Protein AF-A0A959SYW8-F1 (afdb_monomer_lite)

pLDDT: mean 95.8, std 2.22, range [89.31, 98.25]

Secondary structure (DSSP, 8-state):
---EEEEEEPPPPTTSPPPS-SEEEEEE-SSHHHHHHHHHSHHHHHHHHHHHHH-TT----------

Sequence (67 aa):
GVVKAEYTKFLPGPDGSAPAYYRMAELYFEGPAEMQQALTSPEGQAMAADLANFATGGATIIFGTVE

Radius of gyration: 14.12 Å; chains: 1; bounding box: 31×16×42 Å

Foldseek 3Di:
DFPDKDKDADDADPVRHDDPDGIDIDTDDPDPVRVVVCCPDPVNVVVVVCCVVPVVVDDDDDDDDDD

Structure (mmCIF, N/CA/C/O backbone):
data_AF-A0A959SYW8-F1
#
_entry.id   AF-A0A959SYW8-F1
#
loop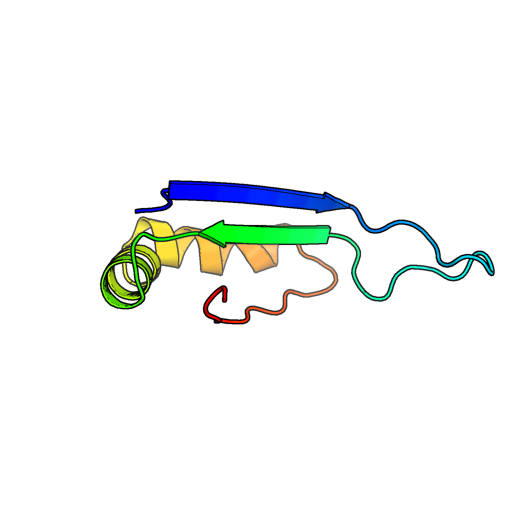_
_atom_site.group_PDB
_atom_site.id
_atom_site.type_symbol
_atom_site.label_atom_id
_atom_site.label_alt_id
_atom_site.label_comp_id
_atom_site.label_asym_id
_atom_site.label_entity_id
_atom_site.label_seq_id
_atom_site.pdbx_PDB_ins_code
_atom_site.Cartn_x
_atom_site.Cartn_y
_atom_site.Cartn_z
_atom_site.occupancy
_atom_site.B_iso_or_equiv
_atom_site.auth_seq_id
_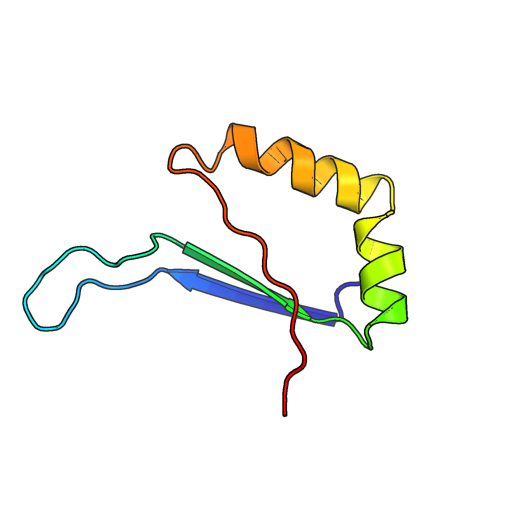atom_site.auth_comp_id
_atom_site.auth_asym_id
_atom_site.auth_atom_id
_atom_site.pdbx_PDB_model_num
ATOM 1 N N . GLY A 1 1 ? -9.389 -6.041 11.425 1.00 89.31 1 GLY A N 1
ATOM 2 C CA . GLY A 1 1 ? -7.990 -6.381 11.069 1.00 89.31 1 GLY A CA 1
ATOM 3 C C . GLY A 1 1 ? -7.891 -6.624 9.573 1.00 89.31 1 GLY A C 1
ATOM 4 O O . GLY A 1 1 ? -8.879 -6.393 8.889 1.00 89.31 1 GLY A O 1
ATOM 5 N N . VAL A 1 2 ? -6.743 -7.076 9.060 1.00 96.06 2 VAL A N 1
ATOM 6 C CA . VAL A 1 2 ? -6.609 -7.450 7.636 1.00 96.06 2 VAL A CA 1
ATOM 7 C C . VAL A 1 2 ? -7.355 -8.764 7.380 1.00 96.06 2 VAL A C 1
ATOM 9 O O . VAL A 1 2 ? -7.129 -9.733 8.102 1.00 96.06 2 VAL A O 1
ATOM 12 N N . VAL A 1 3 ? -8.226 -8.801 6.368 1.00 97.75 3 VAL A N 1
ATOM 13 C CA . VAL A 1 3 ? -9.014 -9.995 5.988 1.00 97.75 3 VAL A CA 1
ATOM 14 C C . VAL A 1 3 ? -8.507 -10.688 4.726 1.00 97.75 3 VAL A C 1
ATOM 16 O O . VAL A 1 3 ? -8.736 -11.880 4.541 1.00 97.75 3 VAL A O 1
ATOM 19 N N . LYS A 1 4 ? -7.784 -9.964 3.867 1.00 97.94 4 LYS A N 1
ATOM 20 C CA . LYS A 1 4 ? -7.070 -10.506 2.704 1.00 97.94 4 LYS A CA 1
ATOM 21 C C . LYS A 1 4 ? -5.811 -9.676 2.479 1.00 97.94 4 LYS A C 1
ATOM 23 O O . LYS A 1 4 ? -5.818 -8.470 2.716 1.00 97.94 4 LYS A O 1
ATOM 28 N N . ALA A 1 5 ? -4.748 -10.321 2.015 1.00 97.62 5 ALA A N 1
ATOM 29 C CA . ALA A 1 5 ? -3.542 -9.650 1.558 1.00 97.62 5 ALA A CA 1
ATOM 30 C C . ALA A 1 5 ? -3.147 -10.191 0.183 1.00 97.62 5 ALA A C 1
ATOM 32 O O . ALA A 1 5 ? -3.122 -11.405 -0.022 1.00 97.62 5 ALA A O 1
ATOM 33 N N . GLU A 1 6 ? -2.827 -9.292 -0.740 1.00 98.25 6 GLU A N 1
ATOM 34 C CA . GLU A 1 6 ? -2.287 -9.630 -2.056 1.00 98.25 6 GLU A CA 1
ATOM 35 C C . GLU A 1 6 ? -0.947 -8.926 -2.251 1.00 98.25 6 GLU A C 1
ATOM 37 O O . GLU A 1 6 ? -0.750 -7.788 -1.823 1.00 98.25 6 GLU A O 1
ATOM 42 N N . TYR A 1 7 ? 0.001 -9.629 -2.870 1.00 97.81 7 TYR A N 1
ATOM 43 C CA . TYR A 1 7 ? 1.353 -9.128 -3.086 1.00 97.81 7 TYR A CA 1
ATOM 44 C C . TYR A 1 7 ? 1.728 -9.268 -4.551 1.00 97.81 7 TYR A C 1
ATOM 46 O O . TYR A 1 7 ? 1.810 -10.375 -5.084 1.00 97.81 7 TYR A O 1
ATOM 54 N N . THR A 1 8 ? 2.059 -8.143 -5.171 1.00 98.25 8 THR A N 1
ATOM 55 C CA . THR A 1 8 ? 2.383 -8.079 -6.594 1.00 98.25 8 THR A CA 1
ATOM 56 C C . THR A 1 8 ? 3.831 -7.652 -6.771 1.00 98.25 8 THR A C 1
ATOM 58 O O . THR A 1 8 ? 4.276 -6.646 -6.216 1.00 98.25 8 THR A O 1
ATOM 61 N N . LYS A 1 9 ? 4.599 -8.430 -7.545 1.00 97.75 9 LYS A N 1
ATOM 62 C CA . LYS A 1 9 ? 5.856 -7.971 -8.150 1.00 97.75 9 LYS A CA 1
ATOM 63 C C . LYS A 1 9 ? 5.546 -7.545 -9.569 1.00 97.75 9 LYS A C 1
ATOM 65 O O . LYS A 1 9 ? 5.084 -8.369 -10.352 1.00 97.75 9 LYS A O 1
ATOM 70 N N . PHE A 1 10 ? 5.808 -6.289 -9.892 1.00 97.50 10 PHE A N 1
ATOM 71 C CA . PHE A 1 10 ? 5.564 -5.816 -11.244 1.00 97.50 10 PHE A CA 1
ATOM 72 C C . PHE A 1 10 ? 6.630 -6.351 -12.197 1.00 97.50 10 PHE A C 1
ATOM 74 O O . PHE A 1 10 ? 7.802 -6.516 -11.839 1.00 97.50 10 PHE A O 1
ATOM 81 N N . LEU A 1 11 ? 6.188 -6.648 -13.411 1.00 97.81 11 LEU A N 1
ATOM 82 C CA . LEU A 1 11 ? 7.023 -7.131 -14.498 1.00 97.81 11 LEU A CA 1
ATOM 83 C C . LEU A 1 11 ? 7.415 -5.958 -15.406 1.00 97.81 11 LEU A C 1
ATOM 85 O O . LEU A 1 11 ? 6.703 -4.952 -15.420 1.00 97.81 11 LEU A O 1
ATOM 89 N N . PRO A 1 12 ? 8.515 -6.072 -16.171 1.00 97.81 12 PRO A N 1
ATOM 90 C CA . PRO A 1 12 ? 8.815 -5.125 -17.238 1.00 97.81 12 PRO A CA 1
ATOM 91 C C . PRO A 1 12 ? 7.642 -4.950 -18.209 1.00 97.81 12 PRO A C 1
ATOM 93 O O . PRO A 1 12 ? 6.844 -5.873 -18.405 1.00 97.81 12 PRO A O 1
ATOM 96 N N . GLY A 1 13 ? 7.563 -3.775 -18.833 1.00 95.94 13 GLY A N 1
ATOM 97 C CA . GLY A 1 13 ? 6.604 -3.510 -19.900 1.00 95.94 13 GLY A CA 1
ATOM 98 C C . GLY A 1 13 ? 6.853 -4.392 -21.133 1.00 95.94 13 GLY A C 1
ATOM 99 O O . GLY A 1 13 ? 7.933 -4.974 -21.271 1.00 95.94 13 GLY A O 1
ATOM 100 N N . PRO A 1 14 ? 5.891 -4.490 -22.071 1.00 96.06 14 PRO A N 1
ATOM 101 C CA . PRO A 1 14 ? 6.067 -5.262 -23.307 1.00 96.06 14 PRO A CA 1
ATOM 102 C C . PRO A 1 14 ? 7.266 -4.818 -24.162 1.00 96.06 14 PRO A C 1
ATOM 104 O O . PRO A 1 14 ? 7.791 -5.604 -24.945 1.00 96.06 14 PRO A O 1
ATOM 107 N N . ASP A 1 15 ? 7.700 -3.567 -24.008 1.00 97.00 15 ASP A N 1
ATOM 108 C CA . ASP A 1 15 ? 8.873 -2.966 -24.650 1.00 97.00 15 ASP A CA 1
ATOM 109 C C . ASP A 1 15 ? 10.189 -3.203 -23.881 1.00 97.00 15 ASP A C 1
ATOM 111 O O . ASP A 1 15 ? 11.248 -2.735 -24.296 1.00 97.00 15 ASP A O 1
ATOM 115 N N . GLY A 1 16 ? 10.136 -3.922 -22.757 1.00 97.25 16 GLY A N 1
ATOM 116 C CA . GLY A 1 16 ? 11.271 -4.174 -21.873 1.00 97.25 16 GLY A CA 1
ATOM 117 C C . GLY A 1 16 ? 11.586 -3.034 -20.899 1.00 97.25 16 GLY A C 1
ATOM 118 O O . GLY A 1 16 ? 12.556 -3.147 -20.148 1.00 97.25 16 GLY A O 1
ATOM 119 N N . SER A 1 17 ? 10.794 -1.956 -20.874 1.00 97.75 17 SER A N 1
ATOM 120 C CA . SER A 1 17 ? 10.968 -0.869 -19.906 1.00 97.75 17 SER A CA 1
ATOM 121 C C . SER A 1 17 ? 10.760 -1.353 -18.466 1.00 97.75 17 SER A C 1
ATOM 123 O O . SER A 1 17 ? 9.986 -2.276 -18.192 1.00 97.75 17 SER A O 1
ATOM 125 N N . ALA A 1 18 ? 11.477 -0.743 -17.519 1.00 96.38 18 ALA A N 1
ATOM 126 C CA . ALA A 1 18 ? 11.304 -1.045 -16.102 1.00 96.38 18 ALA A CA 1
ATOM 127 C C . ALA A 1 18 ? 9.888 -0.652 -15.634 1.00 96.38 18 ALA A C 1
ATOM 129 O O . ALA A 1 18 ? 9.364 0.369 -16.086 1.00 96.38 18 ALA A O 1
ATOM 130 N N . PRO A 1 19 ? 9.265 -1.418 -14.720 1.00 96.62 19 PRO A N 1
ATOM 131 C CA . PRO A 1 19 ? 7.942 -1.070 -14.219 1.00 96.62 19 PRO A CA 1
ATOM 132 C C . PRO A 1 19 ? 7.973 0.233 -13.412 1.00 96.62 19 PRO A C 1
ATOM 134 O O . PRO A 1 19 ? 8.954 0.525 -12.729 1.00 96.62 19 PRO A O 1
ATOM 137 N N . ALA A 1 20 ? 6.862 0.976 -13.429 1.00 94.12 20 ALA A N 1
ATOM 138 C CA . ALA A 1 20 ? 6.714 2.213 -12.655 1.00 94.12 20 ALA A CA 1
ATOM 139 C C . ALA A 1 20 ? 6.838 1.992 -11.135 1.00 94.12 20 ALA A C 1
ATOM 141 O O . ALA A 1 20 ? 7.337 2.854 -10.417 1.00 94.12 20 ALA A O 1
ATOM 142 N N . TYR A 1 21 ? 6.419 0.820 -10.653 1.00 95.94 21 TYR A N 1
ATOM 143 C CA . TYR A 1 21 ? 6.557 0.392 -9.264 1.00 95.94 21 TYR A CA 1
ATOM 144 C C . TYR A 1 21 ? 7.271 -0.956 -9.211 1.00 95.94 21 TYR A C 1
ATOM 146 O O . TYR A 1 21 ? 7.063 -1.803 -10.069 1.00 95.94 21 TYR A O 1
ATOM 154 N N . TYR A 1 22 ? 8.092 -1.197 -8.188 1.00 95.62 22 TYR A N 1
ATOM 155 C CA . TYR A 1 22 ? 8.763 -2.493 -8.012 1.00 95.62 22 TYR A CA 1
ATOM 156 C C . TYR A 1 22 ? 7.841 -3.552 -7.381 1.00 95.62 22 TYR A C 1
ATOM 158 O O . TYR A 1 22 ? 7.837 -4.722 -7.784 1.00 95.62 22 TYR A O 1
ATOM 166 N N . ARG A 1 23 ? 7.048 -3.145 -6.382 1.00 96.75 23 ARG A N 1
ATOM 167 C CA . ARG A 1 23 ? 6.182 -4.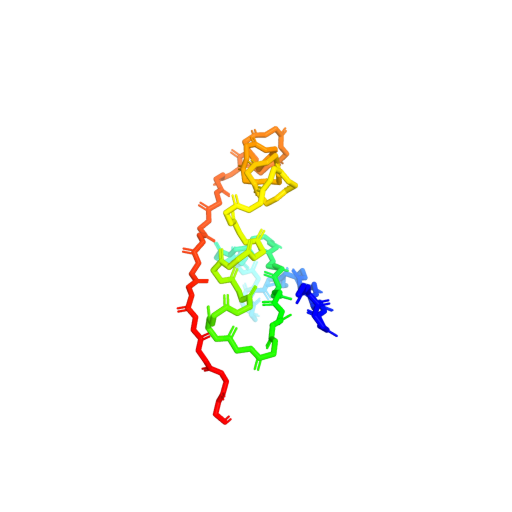006 -5.566 1.00 96.75 23 ARG A CA 1
ATOM 168 C C . ARG A 1 23 ? 4.916 -3.267 -5.142 1.00 96.75 23 ARG A C 1
ATOM 170 O O . ARG A 1 23 ? 4.959 -2.058 -4.946 1.00 96.75 23 ARG A O 1
ATOM 177 N N . MET A 1 24 ? 3.832 -4.013 -4.951 1.00 97.62 24 MET A N 1
ATOM 178 C CA . MET A 1 24 ? 2.594 -3.551 -4.320 1.00 97.62 24 MET A CA 1
ATOM 179 C C . MET A 1 24 ? 2.126 -4.586 -3.297 1.00 97.62 24 MET A C 1
ATOM 181 O O . MET A 1 24 ? 2.270 -5.791 -3.522 1.00 97.62 24 MET A O 1
ATOM 185 N N . ALA A 1 25 ? 1.591 -4.101 -2.180 1.00 97.19 25 ALA A N 1
ATOM 186 C CA . ALA A 1 25 ? 0.862 -4.893 -1.205 1.00 97.19 25 ALA A CA 1
ATOM 187 C C . ALA A 1 25 ? -0.534 -4.286 -1.053 1.00 97.19 25 ALA A C 1
ATOM 189 O O . ALA A 1 25 ? -0.658 -3.097 -0.761 1.00 97.19 25 ALA A O 1
ATOM 190 N N . GLU A 1 26 ? -1.563 -5.096 -1.254 1.00 97.56 26 GLU A N 1
ATOM 191 C CA . GLU A 1 26 ? -2.959 -4.704 -1.086 1.00 97.56 26 GLU A CA 1
ATOM 192 C C . GLU A 1 26 ? -3.477 -5.360 0.187 1.00 97.56 26 GLU A C 1
ATOM 194 O O . GLU A 1 26 ? -3.494 -6.588 0.303 1.00 97.56 26 GLU A O 1
ATOM 199 N N . LEU A 1 27 ? -3.856 -4.537 1.163 1.00 97.38 27 LEU A N 1
ATOM 200 C CA . LEU A 1 27 ? -4.413 -4.986 2.432 1.00 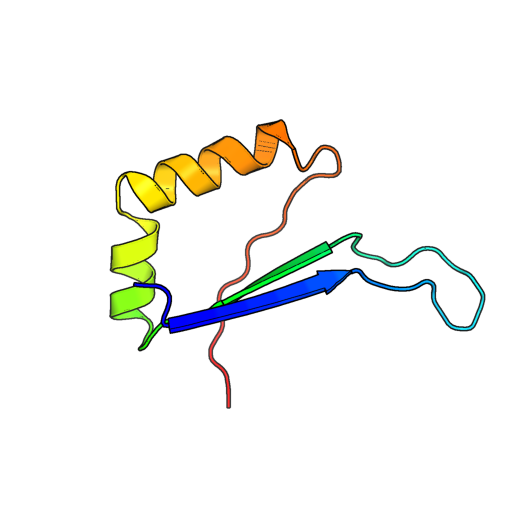97.38 27 LEU A CA 1
ATOM 201 C C . LEU A 1 27 ? -5.904 -4.685 2.433 1.00 97.38 27 LEU A C 1
ATOM 203 O O . LEU A 1 27 ? -6.316 -3.531 2.337 1.00 97.38 27 LEU A O 1
ATOM 207 N N . TYR A 1 28 ? -6.702 -5.734 2.550 1.00 98.00 28 TYR A N 1
ATOM 208 C CA . TYR A 1 28 ? -8.149 -5.639 2.555 1.00 98.00 28 TYR A CA 1
ATOM 209 C C . TYR A 1 28 ? -8.660 -5.695 3.984 1.00 98.00 28 TYR A C 1
ATOM 211 O O . TYR A 1 28 ? -8.153 -6.453 4.814 1.00 98.00 28 TYR A O 1
ATOM 219 N N . PHE A 1 29 ? -9.708 -4.931 4.242 1.00 97.75 29 PHE A N 1
ATOM 220 C CA . PHE A 1 29 ? -10.383 -4.834 5.529 1.00 97.75 29 PHE A CA 1
ATOM 221 C C . PHE A 1 29 ? -11.878 -5.072 5.309 1.00 97.75 29 PHE A C 1
ATOM 223 O O . PHE A 1 29 ? -12.356 -4.943 4.183 1.00 97.75 29 PHE A O 1
ATOM 230 N N . GLU A 1 30 ? -12.613 -5.421 6.365 1.00 97.06 30 GLU A N 1
ATOM 231 C CA . GLU A 1 30 ? -14.073 -5.606 6.273 1.00 97.06 30 GLU A CA 1
ATOM 232 C C . GLU A 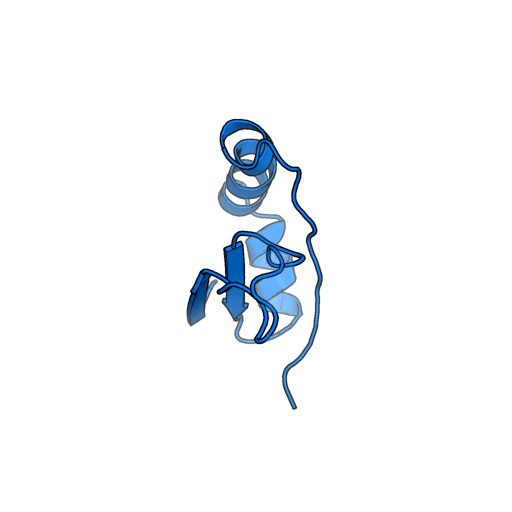1 30 ? -14.792 -4.323 5.835 1.00 97.06 30 GLU A C 1
ATOM 234 O O . GLU A 1 30 ? -15.797 -4.383 5.132 1.00 97.06 30 GLU A O 1
ATOM 239 N N . GLY A 1 31 ? -14.235 -3.164 6.192 1.00 96.81 31 GLY A N 1
ATOM 240 C CA . GLY A 1 31 ? -14.719 -1.862 5.774 1.00 96.81 31 GLY A CA 1
ATOM 241 C C . GLY A 1 31 ? -13.789 -0.720 6.194 1.00 96.81 31 GLY A C 1
ATOM 242 O O . GLY A 1 31 ? -12.727 -0.942 6.794 1.00 96.81 31 GLY A O 1
ATOM 243 N N . PRO A 1 32 ? -14.170 0.534 5.882 1.00 95.94 32 PRO A N 1
ATOM 244 C CA . PRO A 1 32 ? -13.365 1.711 6.204 1.00 95.94 32 PRO A CA 1
ATOM 245 C C . PRO A 1 32 ? -13.118 1.908 7.708 1.00 95.94 32 PRO A C 1
ATOM 247 O O . PRO A 1 32 ? -12.051 2.389 8.092 1.00 95.94 32 PRO A O 1
ATOM 250 N N . ALA A 1 33 ? -14.071 1.528 8.567 1.00 96.81 33 ALA A N 1
ATOM 251 C CA . ALA A 1 33 ? -13.932 1.662 10.018 1.00 96.81 33 ALA A CA 1
ATOM 252 C C . ALA A 1 33 ? -12.867 0.699 10.571 1.00 96.81 33 ALA A C 1
ATOM 254 O O . ALA A 1 33 ? -11.977 1.107 11.320 1.00 96.81 33 ALA A O 1
ATOM 255 N N . GLU A 1 34 ? -12.903 -0.560 10.136 1.00 97.94 34 GLU A N 1
ATOM 256 C CA . GLU A 1 34 ? -11.962 -1.605 10.533 1.00 97.94 34 GLU A CA 1
ATOM 257 C C . GLU A 1 34 ? -10.559 -1.333 9.981 1.00 97.94 34 GLU A C 1
ATOM 259 O O . GLU A 1 34 ? -9.568 -1.620 10.657 1.00 97.94 34 GLU A O 1
ATOM 264 N N . MET A 1 35 ? -10.467 -0.743 8.782 1.00 97.38 35 MET A N 1
ATOM 265 C CA . MET A 1 35 ? -9.216 -0.229 8.222 1.00 97.38 35 MET A CA 1
ATOM 266 C C . MET A 1 35 ? -8.633 0.873 9.108 1.00 97.38 35 MET A C 1
ATOM 268 O O . MET A 1 35 ? -7.479 0.776 9.524 1.00 97.38 35 MET A O 1
ATOM 272 N N . GLN A 1 36 ? -9.421 1.903 9.438 1.00 96.44 36 GLN A N 1
ATOM 273 C CA . GLN A 1 36 ? -8.948 3.017 10.260 1.00 96.44 36 GLN A CA 1
ATOM 274 C C . GLN A 1 36 ? -8.477 2.533 11.636 1.00 96.44 36 GLN A C 1
ATOM 276 O O . GLN A 1 36 ? -7.411 2.938 12.105 1.00 96.44 36 GLN A O 1
ATOM 281 N N . GLN A 1 37 ? -9.235 1.635 12.269 1.00 98.00 37 GLN A N 1
ATOM 282 C CA . GLN A 1 37 ? -8.856 1.045 13.550 1.00 98.00 37 GLN A CA 1
ATOM 283 C C . GLN A 1 37 ? -7.551 0.244 13.437 1.00 98.00 37 GLN A C 1
ATOM 285 O O . GLN A 1 37 ? -6.679 0.365 14.295 1.00 98.00 37 GLN A O 1
ATOM 290 N N . ALA A 1 38 ? -7.383 -0.544 12.371 1.00 97.44 38 ALA A N 1
ATOM 291 C CA . ALA A 1 38 ? -6.168 -1.326 12.162 1.00 97.44 38 ALA A CA 1
ATOM 292 C C . ALA A 1 38 ? -4.939 -0.435 11.919 1.00 97.44 38 ALA A C 1
ATOM 294 O O . ALA A 1 38 ? -3.886 -0.680 12.500 1.00 97.44 38 ALA A O 1
ATOM 295 N N . LEU A 1 39 ? -5.060 0.624 11.119 1.00 95.62 39 LEU A N 1
ATOM 296 C CA . LEU A 1 39 ? -3.938 1.511 10.788 1.00 95.62 39 LEU A CA 1
ATOM 297 C C . LEU A 1 39 ? -3.538 2.449 11.936 1.00 95.62 39 LEU A C 1
ATOM 299 O O . LEU A 1 39 ? -2.390 2.887 12.008 1.00 95.62 39 LEU A O 1
ATOM 303 N N . THR A 1 40 ? -4.466 2.758 12.844 1.00 96.62 40 THR A N 1
ATOM 304 C CA . THR A 1 40 ? -4.188 3.573 14.042 1.00 96.62 40 THR A CA 1
ATOM 305 C C . THR A 1 40 ? -3.721 2.754 15.244 1.00 96.62 40 THR A C 1
ATOM 307 O O . THR A 1 40 ? -3.306 3.332 16.247 1.00 96.62 40 THR A O 1
ATOM 310 N N . SER A 1 41 ? -3.748 1.423 15.147 1.00 97.88 41 SER A N 1
ATOM 311 C CA . SER A 1 41 ? -3.196 0.532 16.169 1.00 97.88 41 SER A CA 1
ATOM 312 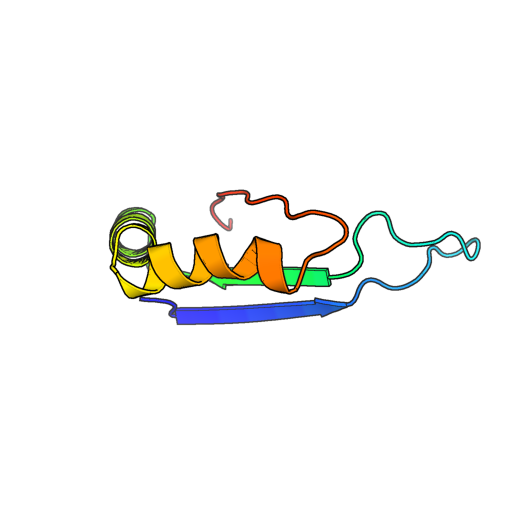C C . SER A 1 41 ? -1.670 0.682 16.307 1.00 97.88 41 SER A C 1
ATOM 314 O O . SER A 1 41 ? -1.007 1.110 15.354 1.00 97.88 41 SER A O 1
ATOM 316 N N . PRO A 1 42 ? -1.082 0.297 17.458 1.00 98.06 42 PRO A N 1
ATOM 317 C CA . PRO A 1 42 ? 0.371 0.245 17.623 1.00 98.06 42 PRO A CA 1
ATOM 318 C C . PRO A 1 42 ? 1.077 -0.549 16.515 1.00 98.06 42 PRO A C 1
ATOM 320 O O . PRO A 1 42 ? 2.108 -0.115 16.003 1.00 98.06 42 PRO A O 1
ATOM 323 N N . GLU A 1 43 ? 0.497 -1.672 16.094 1.00 95.94 43 GLU A N 1
ATOM 324 C CA . GLU A 1 43 ? 1.025 -2.526 15.032 1.00 95.94 43 GLU A CA 1
ATOM 325 C C . GLU A 1 43 ? 0.973 -1.833 13.662 1.00 95.94 43 GLU A C 1
ATOM 327 O O . GLU A 1 43 ? 1.935 -1.898 12.897 1.00 95.94 43 GLU A O 1
ATOM 332 N N . GLY A 1 44 ? -0.119 -1.122 13.360 1.00 94.56 44 GLY A N 1
ATOM 333 C CA . GLY A 1 44 ? -0.268 -0.352 12.121 1.00 94.56 44 GLY A CA 1
ATOM 334 C C . GLY A 1 44 ? 0.732 0.803 12.019 1.00 94.56 44 GLY A C 1
ATOM 335 O O . GLY A 1 44 ? 1.342 1.011 10.968 1.00 94.56 44 GLY A O 1
ATOM 336 N N . GLN A 1 45 ? 0.964 1.512 13.126 1.00 95.94 45 GLN A N 1
ATOM 337 C CA . GLN A 1 45 ? 1.971 2.576 13.197 1.00 95.94 45 GLN A CA 1
ATOM 338 C C . GLN A 1 45 ? 3.394 2.023 13.056 1.00 95.94 45 GLN A C 1
ATOM 340 O O . GLN A 1 45 ? 4.204 2.594 12.324 1.00 95.94 45 GLN A O 1
ATOM 345 N N . ALA A 1 46 ? 3.691 0.889 13.700 1.00 96.75 46 ALA A N 1
ATOM 346 C CA . ALA A 1 46 ? 4.981 0.218 13.566 1.00 96.75 46 ALA A CA 1
ATOM 347 C C . ALA A 1 46 ? 5.240 -0.233 12.120 1.00 96.75 46 ALA A C 1
ATOM 349 O O . ALA A 1 46 ? 6.319 0.011 11.588 1.00 96.75 46 ALA A O 1
ATOM 350 N N . MET A 1 47 ? 4.234 -0.812 11.457 1.00 94.06 47 MET A N 1
ATOM 351 C CA . MET A 1 47 ? 4.314 -1.184 10.042 1.00 94.06 47 MET A CA 1
ATOM 352 C C . MET A 1 47 ? 4.609 0.031 9.152 1.00 94.06 47 MET A C 1
ATOM 354 O O . MET A 1 47 ? 5.476 -0.042 8.284 1.00 94.06 47 MET A O 1
ATOM 358 N N . ALA A 1 48 ? 3.919 1.157 9.365 1.00 92.94 48 ALA A N 1
ATOM 359 C CA . ALA A 1 48 ? 4.131 2.366 8.571 1.00 92.94 48 ALA A CA 1
ATOM 360 C C . ALA A 1 48 ? 5.544 2.943 8.764 1.00 92.94 48 ALA A C 1
ATOM 362 O O . ALA A 1 48 ? 6.172 3.363 7.792 1.00 92.94 48 ALA A O 1
ATOM 363 N N . ALA A 1 49 ? 6.060 2.922 9.997 1.00 93.88 49 ALA A N 1
ATOM 364 C CA . ALA A 1 49 ? 7.420 3.358 10.305 1.00 93.88 49 ALA A CA 1
ATOM 365 C C . ALA A 1 49 ? 8.490 2.451 9.670 1.00 93.88 49 ALA A C 1
ATOM 367 O O . ALA A 1 49 ? 9.539 2.940 9.250 1.00 93.88 49 ALA A O 1
ATOM 368 N N . ASP A 1 50 ? 8.218 1.149 9.557 1.00 95.88 50 ASP A N 1
ATOM 369 C CA . ASP A 1 50 ? 9.162 0.174 9.005 1.00 95.88 50 ASP A CA 1
ATOM 370 C C . ASP A 1 50 ? 9.320 0.271 7.478 1.00 95.88 50 ASP A C 1
ATOM 372 O O . ASP A 1 50 ? 10.333 -0.159 6.929 1.00 95.88 50 ASP A O 1
ATOM 376 N N . LEU A 1 51 ? 8.378 0.911 6.769 1.00 94.00 51 LEU A N 1
ATOM 377 C CA . LEU A 1 51 ? 8.474 1.105 5.315 1.00 94.00 51 LEU A CA 1
ATOM 378 C C . LEU A 1 51 ? 9.782 1.793 4.909 1.00 94.00 51 LEU A C 1
ATOM 380 O O . LEU A 1 51 ? 10.405 1.397 3.925 1.00 94.00 51 LEU A O 1
ATOM 384 N N . ALA A 1 52 ? 10.236 2.780 5.684 1.00 90.88 52 ALA A N 1
ATOM 385 C CA . ALA A 1 52 ? 11.484 3.487 5.409 1.00 90.88 52 ALA A CA 1
ATOM 386 C C . ALA A 1 52 ? 12.730 2.590 5.546 1.00 90.88 52 ALA A C 1
ATOM 388 O O . ALA A 1 52 ? 13.758 2.887 4.937 1.00 90.88 52 ALA A O 1
ATOM 389 N N . ASN A 1 53 ? 12.645 1.487 6.299 1.00 94.75 53 ASN A N 1
ATOM 390 C CA . ASN A 1 53 ? 13.768 0.576 6.510 1.00 94.75 53 ASN A CA 1
ATOM 391 C C . ASN A 1 53 ? 14.040 -0.310 5.286 1.00 94.75 53 ASN A C 1
ATOM 393 O O . ASN A 1 53 ? 15.197 -0.649 5.035 1.00 94.75 53 ASN A O 1
ATOM 397 N N . PHE A 1 54 ? 13.010 -0.683 4.513 1.00 92.44 54 PHE A N 1
ATOM 398 C CA . PHE A 1 54 ? 13.166 -1.617 3.387 1.00 92.44 54 PHE A CA 1
ATOM 399 C C . PHE A 1 54 ? 12.754 -1.057 2.016 1.00 92.44 54 PHE A C 1
ATOM 401 O O . PHE A 1 54 ? 13.275 -1.511 0.995 1.00 92.44 54 PHE A O 1
ATOM 408 N N . ALA A 1 55 ? 11.850 -0.076 1.949 1.00 94.31 55 ALA A N 1
ATOM 409 C CA . ALA A 1 55 ? 11.384 0.518 0.695 1.00 94.31 55 ALA A CA 1
ATOM 410 C C . ALA A 1 55 ? 12.281 1.698 0.286 1.00 94.31 55 ALA A C 1
ATOM 412 O O . ALA A 1 55 ? 11.857 2.850 0.244 1.00 94.31 55 ALA A O 1
ATOM 413 N N . THR A 1 56 ? 13.545 1.409 -0.029 1.00 90.75 56 THR A N 1
ATOM 414 C CA . THR A 1 56 ? 14.574 2.426 -0.329 1.00 90.75 56 THR A CA 1
ATOM 415 C C . THR A 1 56 ? 14.254 3.314 -1.537 1.00 90.75 56 THR A C 1
ATOM 417 O O . THR A 1 56 ? 14.751 4.433 -1.620 1.00 90.75 56 THR A O 1
ATOM 420 N N . GLY A 1 57 ? 13.400 2.850 -2.455 1.00 90.12 57 GLY A N 1
ATOM 421 C CA . GLY A 1 57 ? 12.863 3.641 -3.571 1.00 90.12 57 GLY A CA 1
ATOM 422 C C . GLY A 1 57 ? 11.683 4.550 -3.201 1.00 90.12 57 GLY A C 1
ATOM 423 O O . GLY A 1 57 ? 11.101 5.170 -4.086 1.00 90.12 57 GLY A O 1
ATOM 424 N N . GLY A 1 58 ? 11.319 4.616 -1.918 1.00 92.50 58 GLY A N 1
ATOM 425 C CA . GLY A 1 58 ? 10.106 5.258 -1.424 1.00 92.50 58 GLY A CA 1
ATOM 426 C C . GLY A 1 58 ? 8.896 4.320 -1.421 1.00 92.50 58 GLY A C 1
ATOM 427 O O . GLY A 1 58 ? 8.901 3.242 -2.017 1.00 92.50 58 GLY A O 1
ATOM 428 N N . ALA A 1 59 ? 7.838 4.753 -0.736 1.00 94.69 59 ALA A N 1
ATOM 429 C CA . ALA A 1 59 ? 6.549 4.075 -0.696 1.00 94.69 59 ALA A CA 1
ATOM 430 C C . ALA A 1 59 ? 5.421 5.082 -0.950 1.00 94.69 59 ALA A C 1
ATOM 432 O O . ALA A 1 59 ? 5.487 6.233 -0.519 1.00 94.69 59 ALA A O 1
ATOM 433 N N . THR A 1 60 ? 4.372 4.638 -1.636 1.00 94.88 60 THR A N 1
ATOM 434 C CA . THR A 1 60 ? 3.122 5.386 -1.800 1.00 94.88 60 THR A CA 1
ATOM 435 C C . THR A 1 60 ? 2.012 4.591 -1.131 1.00 94.88 60 THR A C 1
ATOM 437 O O . THR A 1 60 ? 1.857 3.405 -1.409 1.00 94.88 60 THR A O 1
ATOM 440 N N . ILE A 1 61 ? 1.257 5.239 -0.245 1.00 93.88 61 ILE A N 1
ATOM 441 C CA . ILE A 1 61 ? 0.105 4.639 0.432 1.00 93.88 61 ILE A CA 1
ATOM 442 C C . ILE A 1 61 ? -1.154 5.260 -0.162 1.00 93.88 61 ILE A C 1
ATOM 444 O O . ILE A 1 61 ? -1.264 6.482 -0.252 1.00 93.88 61 ILE A O 1
ATOM 448 N N . ILE A 1 62 ? -2.087 4.410 -0.580 1.00 95.56 62 ILE A N 1
ATOM 449 C CA . ILE A 1 62 ? -3.355 4.807 -1.190 1.00 95.56 62 ILE A CA 1
ATOM 450 C C . ILE A 1 62 ? -4.473 4.060 -0.462 1.00 95.56 62 ILE A C 1
ATOM 452 O O . ILE A 1 62 ? -4.292 2.913 -0.056 1.00 95.56 62 ILE A O 1
ATOM 456 N N . PHE A 1 63 ? -5.619 4.716 -0.301 1.00 95.88 63 PHE A N 1
ATOM 457 C CA . PHE A 1 63 ? -6.826 4.141 0.289 1.00 95.88 63 PHE A CA 1
ATOM 458 C C . PHE A 1 63 ? -7.936 4.115 -0.760 1.00 95.88 63 PHE A C 1
ATOM 460 O O . PHE A 1 63 ? -8.097 5.081 -1.507 1.00 95.88 63 PHE A O 1
ATOM 467 N N . GLY A 1 64 ? -8.697 3.025 -0.817 1.00 95.94 64 GLY A N 1
ATOM 468 C CA . GLY A 1 64 ? -9.757 2.831 -1.803 1.00 95.94 64 GLY A CA 1
ATOM 469 C C . GLY A 1 64 ? -10.762 1.770 -1.368 1.00 95.94 64 GLY A C 1
ATOM 470 O O . GLY A 1 64 ? -10.565 1.087 -0.366 1.00 95.94 64 GLY A O 1
ATOM 471 N N . THR A 1 65 ? -11.857 1.660 -2.115 1.00 95.00 65 THR A N 1
ATOM 472 C CA . THR A 1 65 ? -12.874 0.608 -1.965 1.00 95.00 65 THR A CA 1
ATOM 473 C C . THR A 1 65 ? -12.933 -0.183 -3.266 1.00 95.00 65 THR A C 1
ATOM 475 O O . THR A 1 65 ? -12.773 0.399 -4.336 1.00 95.00 65 THR A O 1
ATOM 478 N N . VAL A 1 66 ? -13.119 -1.498 -3.168 1.00 92.69 66 VAL A N 1
ATOM 479 C CA . VAL A 1 66 ? -13.331 -2.363 -4.335 1.00 92.69 66 VAL A CA 1
ATOM 480 C C . VAL A 1 66 ? -14.816 -2.383 -4.679 1.00 92.69 66 VAL A C 1
ATOM 482 O O . VAL A 1 66 ? -15.640 -2.527 -3.776 1.00 92.69 66 VAL A O 1
ATOM 485 N N . GLU A 1 67 ? -15.129 -2.244 -5.966 1.00 89.44 67 GLU A N 1
ATOM 486 C CA . GLU A 1 67 ? -16.481 -2.331 -6.539 1.00 89.44 67 GLU A CA 1
ATOM 487 C C . GLU A 1 67 ? -16.675 -3.629 -7.330 1.00 89.44 67 GLU A C 1
ATOM 489 O O . GLU A 1 67 ? -15.702 -4.078 -7.984 1.00 89.44 67 GLU A O 1
#